Protein AF-A0A9X4DL79-F1 (afdb_monomer_lite)

pLDDT: mean 77.66, std 10.51, range [42.69, 90.62]

Organism: NCBI:txid2219225

Foldseek 3Di:
DVLLVLLVVLLVLLVVLLVVLVCCVVPNPAQHADPVLNVLSVVLSVLSVVVNVVVVVCCVPPVDDCDPLNSVLSVLSSQLSVQLCVLSVSRNHYRDLLSVLSNLVSQLSVLVSLPSNDDVVLCPDPNVVLSVQSVVLSVVSNCLNHVVPCPDPDDNVVNVVCSVVSNVVSSVVNCVPSPVPDD

Radius of gyration: 17.17 Å; chains: 1; bounding box: 38×39×44 Å

Sequence (183 aa):
LVSGLLYPAALGAALVWTVSALHARVFLESASPNGWSLCMAAWFIGYHCLQFSRLMVRHYDLGKGYTRRAFVSDLVDCLTLLLGFAGLRFLNEPVPSEQVWVVYLALLGVPLSAVIAHPLRMMKGPRGLLVLGMLLVCLLGIDYFKLGFLLPLFKPEVTHWVLLVAMFSMLWAFYHRVYRFEP

Secondary structure (DSSP, 8-state):
-GGGTHHHHHHHHHHHHHHHHHHHHHH--S-PPPHHHHHHHHHHHHHHHHHHHHHHHHHHHH-----HHHHHHHHHHHHHHHHHHHHTGGGSSPPPGGGHHHHHHHHTHHHHHHHHHS-GGGGSTHHHHHHHHHHHHHHHHHIIIII-TTTTSS-HHHHHHHHHHHHHHHHHHHHHHTSS---

Structure (mmCIF, N/CA/C/O backbone):
data_AF-A0A9X4DL79-F1
#
_entry.id   AF-A0A9X4DL79-F1
#
loop_
_atom_site.group_PDB
_atom_site.id
_atom_site.type_symbol
_atom_site.label_atom_id
_atom_site.label_alt_id
_atom_site.label_comp_id
_atom_site.label_asym_id
_atom_site.label_entity_id
_atom_site.label_seq_id
_atom_site.pdbx_PDB_ins_code
_atom_site.Cartn_x
_atom_site.Cartn_y
_atom_site.Cartn_z
_atom_site.occupancy
_atom_site.B_iso_or_equiv
_atom_site.auth_seq_id
_atom_site.auth_comp_id
_atom_site.auth_asym_id
_atom_site.auth_atom_id
_atom_site.pdbx_PDB_model_num
ATOM 1 N N . LEU A 1 1 ? 7.633 15.497 -18.099 1.00 46.12 1 LEU A N 1
ATOM 2 C CA . LEU A 1 1 ? 7.947 16.390 -16.958 1.00 46.12 1 LEU A CA 1
ATOM 3 C C . LEU A 1 1 ? 6.897 16.294 -15.850 1.00 46.12 1 LEU A C 1
ATOM 5 O O . LEU A 1 1 ? 7.271 15.907 -14.757 1.00 46.12 1 LEU A O 1
ATOM 9 N N . VAL A 1 2 ? 5.603 16.523 -16.115 1.00 47.69 2 VAL A N 1
ATOM 10 C CA . VAL A 1 2 ? 4.530 16.431 -15.089 1.00 47.69 2 VAL A CA 1
ATOM 11 C C . VAL A 1 2 ? 4.378 15.027 -14.474 1.00 47.69 2 VAL A C 1
ATOM 13 O O . VAL A 1 2 ? 4.086 14.893 -13.291 1.00 47.69 2 VAL A O 1
ATOM 16 N N . SER A 1 3 ? 4.652 13.970 -15.242 1.00 51.00 3 SER A N 1
ATOM 17 C CA . SER A 1 3 ? 4.530 12.578 -14.787 1.00 51.00 3 SER A CA 1
ATOM 18 C C . SER A 1 3 ? 5.477 12.191 -13.641 1.00 51.00 3 SER A C 1
ATOM 20 O O . SER A 1 3 ? 5.147 11.292 -12.880 1.00 51.00 3 SER A O 1
ATOM 22 N N . GLY A 1 4 ? 6.608 12.888 -13.472 1.00 61.34 4 GLY A N 1
ATOM 23 C CA . GLY A 1 4 ? 7.559 12.628 -12.381 1.00 61.34 4 GLY A CA 1
ATOM 24 C C . GLY A 1 4 ? 7.156 13.231 -11.030 1.00 61.34 4 GLY A C 1
ATOM 25 O O . GLY A 1 4 ? 7.801 12.948 -10.026 1.00 61.34 4 GLY A O 1
ATOM 26 N N . LEU A 1 5 ? 6.105 14.061 -10.990 1.00 70.88 5 LEU A N 1
ATOM 27 C CA . LEU A 1 5 ? 5.658 14.751 -9.774 1.00 70.88 5 LEU A CA 1
ATOM 28 C C . LEU A 1 5 ? 4.497 14.046 -9.064 1.00 70.88 5 LEU A C 1
ATOM 30 O O . LEU A 1 5 ? 4.231 14.332 -7.900 1.00 70.88 5 LEU A O 1
ATOM 34 N N . LEU A 1 6 ? 3.817 13.115 -9.739 1.00 74.75 6 LEU A N 1
ATOM 35 C CA . LEU A 1 6 ? 2.642 12.438 -9.188 1.00 74.75 6 LEU A CA 1
ATOM 36 C C . LEU A 1 6 ? 3.002 11.605 -7.950 1.00 74.75 6 LEU A C 1
ATOM 38 O O . LEU A 1 6 ? 2.356 11.711 -6.909 1.00 74.75 6 LEU A O 1
ATOM 42 N N . TYR A 1 7 ? 4.079 10.830 -8.059 1.00 78.00 7 TYR A N 1
ATOM 43 C CA . TYR A 1 7 ? 4.571 9.972 -6.988 1.00 78.00 7 TYR A CA 1
ATOM 44 C C . TYR A 1 7 ? 5.026 10.737 -5.737 1.00 78.00 7 TYR A C 1
ATOM 46 O O . TYR A 1 7 ? 4.520 10.447 -4.650 1.00 78.00 7 TYR A O 1
ATOM 54 N N . PRO A 1 8 ? 5.912 11.752 -5.841 1.00 81.69 8 PRO A N 1
ATOM 55 C CA . PRO A 1 8 ? 6.293 12.546 -4.677 1.00 81.69 8 PRO A CA 1
ATOM 56 C C . PRO A 1 8 ? 5.123 13.352 -4.098 1.00 81.69 8 PRO A C 1
ATOM 58 O O . PRO A 1 8 ? 5.085 13.547 -2.886 1.00 81.69 8 PRO A O 1
ATOM 61 N N . ALA A 1 9 ? 4.143 13.777 -4.905 1.00 84.69 9 ALA A N 1
ATOM 62 C CA . ALA A 1 9 ? 2.946 14.442 -4.388 1.00 84.69 9 ALA A CA 1
ATOM 63 C C . ALA A 1 9 ? 2.078 13.495 -3.540 1.00 84.69 9 ALA A C 1
ATOM 65 O O . ALA A 1 9 ? 1.674 13.860 -2.436 1.00 84.69 9 ALA A O 1
ATOM 66 N N . ALA A 1 10 ? 1.836 12.267 -4.014 1.00 86.12 10 ALA A N 1
ATOM 67 C CA . ALA A 1 10 ? 1.101 11.255 -3.255 1.00 86.12 10 ALA A CA 1
ATOM 68 C C . ALA A 1 10 ? 1.832 10.880 -1.952 1.00 86.12 10 ALA A C 1
ATOM 70 O O . ALA A 1 10 ? 1.209 10.779 -0.894 1.00 86.12 10 ALA A O 1
ATOM 71 N N . LEU A 1 11 ? 3.161 10.747 -2.010 1.00 85.94 11 LEU A N 1
ATOM 72 C CA . LEU A 1 11 ? 3.997 10.492 -0.836 1.00 85.94 11 LEU A CA 1
ATOM 73 C C . LEU A 1 11 ? 3.976 11.659 0.162 1.00 85.94 11 LEU A C 1
ATOM 75 O O . LEU A 1 11 ? 3.870 11.437 1.367 1.00 85.94 11 LEU A O 1
ATOM 79 N N . GLY A 1 12 ? 4.016 12.899 -0.329 1.00 86.25 12 GLY A N 1
ATOM 80 C CA . GLY A 1 12 ? 3.875 14.099 0.492 1.00 86.25 12 GLY A CA 1
ATOM 81 C C . GLY A 1 12 ? 2.529 14.152 1.217 1.00 86.25 12 GLY A C 1
ATOM 82 O O . GLY A 1 12 ? 2.495 14.399 2.420 1.00 86.25 12 GLY A O 1
ATOM 83 N N . ALA A 1 13 ? 1.428 13.842 0.525 1.00 87.44 13 ALA A N 1
ATOM 84 C CA . ALA A 1 13 ? 0.101 13.768 1.140 1.00 87.44 13 ALA A CA 1
ATOM 85 C C . ALA A 1 13 ? 0.037 12.700 2.249 1.00 87.44 13 ALA A C 1
ATOM 87 O O . ALA A 1 13 ? -0.427 12.984 3.354 1.00 87.44 13 ALA A O 1
ATOM 88 N N . ALA A 1 14 ? 0.583 11.507 1.992 1.00 88.56 14 ALA A N 1
ATOM 89 C CA . ALA A 1 14 ? 0.672 10.423 2.971 1.00 88.56 14 ALA A CA 1
ATOM 90 C C . ALA A 1 14 ? 1.452 10.808 4.240 1.00 88.56 14 ALA A C 1
ATOM 92 O O . ALA A 1 14 ? 1.031 10.496 5.361 1.00 88.56 14 ALA A O 1
ATOM 93 N N . LEU A 1 15 ? 2.570 11.519 4.072 1.00 88.94 15 LEU A N 1
ATOM 94 C CA . LEU A 1 15 ? 3.354 12.053 5.185 1.00 88.94 15 LEU A CA 1
ATOM 95 C C . LEU A 1 15 ? 2.548 13.062 6.005 1.00 88.94 15 LEU A C 1
ATOM 97 O O . LEU A 1 15 ? 2.522 12.953 7.230 1.00 88.94 15 LEU A O 1
ATOM 101 N N . VAL A 1 16 ? 1.852 13.994 5.348 1.00 90.50 16 VAL A N 1
ATOM 102 C CA . VAL A 1 16 ? 1.008 14.990 6.027 1.00 90.50 16 VAL A CA 1
ATOM 103 C C . VAL A 1 16 ? -0.083 14.309 6.851 1.00 90.50 16 VAL A C 1
ATOM 105 O O . VAL A 1 16 ? -0.188 14.591 8.042 1.00 90.50 16 VAL A O 1
ATOM 108 N N . TRP A 1 17 ? -0.832 13.360 6.276 1.00 89.81 17 TRP A N 1
ATOM 109 C CA . TRP A 1 17 ? -1.870 12.624 7.011 1.00 89.81 17 TRP A CA 1
ATOM 110 C C . TRP A 1 17 ? -1.311 11.904 8.240 1.00 89.81 17 TRP A C 1
ATOM 112 O O . TRP A 1 17 ? -1.909 11.939 9.313 1.00 89.81 17 TRP A O 1
ATOM 122 N N . THR A 1 18 ? -0.129 11.304 8.114 1.00 88.12 18 THR A N 1
ATOM 123 C CA . THR A 1 18 ? 0.509 10.584 9.224 1.00 88.12 18 THR A CA 1
ATOM 124 C C . THR A 1 18 ? 0.981 11.525 10.328 1.00 88.12 18 THR A C 1
ATOM 126 O O . THR A 1 18 ? 0.758 11.241 11.504 1.00 88.12 18 THR A O 1
ATOM 129 N N . VAL A 1 19 ? 1.584 12.665 9.980 1.00 88.06 19 VAL A N 1
ATOM 130 C CA . VAL A 1 19 ? 2.007 13.677 10.961 1.00 88.06 19 VAL A CA 1
ATOM 131 C C . VAL A 1 19 ? 0.800 14.273 11.683 1.00 88.06 19 VAL A C 1
ATOM 133 O O . VAL A 1 19 ? 0.811 14.353 12.911 1.00 88.06 19 VAL A O 1
ATOM 136 N N . SER A 1 20 ? -0.262 14.632 10.954 1.00 85.94 20 SER A N 1
ATOM 137 C CA . SER A 1 20 ? -1.506 15.140 11.544 1.00 85.94 20 SER A CA 1
ATOM 138 C C . SER A 1 20 ? -2.130 14.134 12.511 1.00 85.94 20 SER A C 1
ATOM 140 O O . SER A 1 20 ? -2.544 14.509 13.606 1.00 85.94 20 SER A O 1
ATOM 142 N N . ALA A 1 21 ? -2.139 12.852 12.149 1.00 84.56 21 ALA A N 1
ATOM 143 C CA . ALA A 1 21 ? -2.682 11.787 12.980 1.00 84.56 21 ALA A CA 1
ATOM 144 C C . ALA A 1 21 ? -1.844 11.507 14.239 1.00 84.56 21 ALA A C 1
ATOM 146 O O . ALA A 1 21 ? -2.399 11.274 15.314 1.00 84.56 21 ALA A O 1
ATOM 147 N N . LEU A 1 22 ? -0.511 11.561 14.136 1.00 85.44 22 LEU A N 1
ATOM 148 C CA . LEU A 1 22 ? 0.383 11.454 15.293 1.00 85.44 22 LEU A CA 1
ATOM 149 C C . LEU A 1 22 ? 0.202 12.636 16.244 1.00 85.44 22 LEU A C 1
ATOM 151 O O . LEU A 1 22 ? 0.082 12.434 17.449 1.00 85.44 22 LEU A O 1
ATOM 155 N N . HIS A 1 23 ? 0.134 13.855 15.705 1.00 83.81 23 HIS A N 1
ATOM 156 C CA . HIS A 1 23 ? -0.128 15.049 16.498 1.00 83.81 23 HIS A CA 1
ATOM 157 C C . HIS A 1 23 ? -1.479 14.947 17.215 1.00 83.81 23 HIS A C 1
ATOM 159 O O . HIS A 1 23 ? -1.551 15.182 18.418 1.00 83.81 23 HIS A O 1
ATOM 165 N N . ALA A 1 24 ? -2.534 14.527 16.509 1.00 79.81 24 ALA A N 1
ATOM 166 C CA . ALA A 1 24 ? -3.833 14.285 17.123 1.00 79.81 24 ALA A CA 1
ATOM 167 C C . ALA A 1 24 ? -3.728 13.255 18.252 1.00 79.81 24 ALA A C 1
ATOM 169 O O . ALA A 1 24 ? -4.117 13.558 19.363 1.00 79.81 24 ALA A O 1
ATOM 170 N N . ARG A 1 25 ? -3.103 12.094 18.032 1.00 79.00 25 ARG A N 1
ATOM 171 C CA . ARG A 1 25 ? -2.991 11.051 19.064 1.00 79.00 25 ARG A CA 1
ATOM 172 C C . ARG A 1 25 ? -2.194 11.468 20.308 1.00 79.00 25 ARG A C 1
ATOM 174 O O . ARG A 1 25 ? -2.454 10.942 21.385 1.00 79.00 25 ARG A O 1
ATOM 181 N N . VAL A 1 26 ? -1.196 12.338 20.158 1.00 82.12 26 VAL A N 1
ATOM 182 C CA . VAL A 1 26 ? -0.344 12.785 21.274 1.00 82.12 26 VAL A CA 1
ATOM 183 C C . VAL A 1 26 ? -0.980 13.942 22.046 1.00 82.12 26 VAL A C 1
ATOM 185 O O . VAL A 1 26 ? -0.846 13.993 23.265 1.00 82.12 26 VAL A O 1
ATOM 188 N N . PHE A 1 27 ? -1.652 14.866 21.354 1.00 78.81 27 PHE A N 1
ATOM 189 C CA . PHE A 1 27 ? -2.070 16.148 21.933 1.00 78.81 27 PHE A CA 1
ATOM 190 C C . PHE A 1 27 ? -3.585 16.341 22.034 1.00 78.81 27 PHE A C 1
ATOM 192 O O . PHE A 1 27 ? -4.031 17.247 22.732 1.00 78.81 27 PHE A O 1
ATOM 199 N N . LEU A 1 28 ? -4.381 15.530 21.340 1.00 65.31 28 LEU A N 1
ATOM 200 C CA . LEU A 1 28 ? -5.835 15.636 21.300 1.00 65.31 28 LEU A CA 1
ATOM 201 C C . LEU A 1 28 ? -6.432 14.290 21.731 1.00 65.31 28 LEU A C 1
ATOM 203 O O . LEU A 1 28 ? -6.154 13.254 21.140 1.00 65.31 28 LEU A O 1
ATOM 207 N N . GLU A 1 29 ? -7.312 14.281 22.729 1.00 64.31 29 GLU A N 1
ATOM 208 C CA . GLU A 1 29 ? -8.053 13.076 23.153 1.00 64.31 29 GLU A CA 1
ATOM 209 C C . GLU A 1 29 ? -9.100 12.611 22.109 1.00 64.31 29 GLU A C 1
ATOM 211 O O . GLU A 1 29 ? -10.093 11.965 22.440 1.00 64.31 29 GLU A O 1
ATOM 216 N N . SER A 1 30 ? -8.922 12.962 20.829 1.00 60.12 30 SER A N 1
ATOM 217 C CA . SER A 1 30 ? -9.810 12.548 19.747 1.00 60.12 30 SER A CA 1
ATOM 218 C C . SER A 1 30 ? -9.737 11.036 19.526 1.00 60.12 30 SER A C 1
ATOM 220 O O . SER A 1 30 ? -8.818 10.362 19.999 1.00 60.12 30 SER A O 1
ATOM 222 N N . ALA A 1 31 ? -10.723 10.490 18.804 1.00 63.41 31 ALA A N 1
ATOM 223 C CA . ALA A 1 31 ? -10.782 9.085 18.402 1.00 63.41 31 ALA A CA 1
ATOM 224 C C . ALA A 1 31 ? -9.530 8.704 17.592 1.00 63.41 31 ALA A C 1
ATOM 226 O O . ALA A 1 31 ? -9.500 8.773 16.367 1.00 63.41 31 ALA A O 1
ATOM 227 N N . SER A 1 32 ? -8.466 8.357 18.308 1.00 70.56 32 SER A N 1
ATOM 228 C CA . SER A 1 32 ? -7.139 8.201 17.735 1.00 70.56 32 SER A CA 1
ATOM 229 C C . SER A 1 32 ? -7.078 6.971 16.825 1.00 70.56 32 SER A C 1
ATOM 231 O O . SER A 1 32 ? -7.736 5.957 17.095 1.00 70.56 32 SER A O 1
ATOM 233 N N . PRO A 1 33 ? -6.278 7.009 15.743 1.00 80.81 33 PRO A N 1
ATOM 234 C CA . PRO A 1 33 ? -6.044 5.822 14.936 1.00 80.81 33 PRO A CA 1
ATOM 235 C C . PRO A 1 33 ? -5.445 4.729 15.820 1.00 80.81 33 PRO A C 1
ATOM 237 O O . PRO A 1 33 ? -4.548 4.986 16.630 1.00 80.81 33 PRO A O 1
ATOM 240 N N . ASN A 1 34 ? -5.913 3.492 15.657 1.00 84.94 34 ASN A N 1
ATOM 241 C CA . ASN A 1 34 ? -5.395 2.367 16.429 1.00 84.94 34 ASN A CA 1
ATOM 242 C C . ASN A 1 34 ? -3.911 2.087 16.076 1.00 84.94 34 ASN A C 1
ATOM 244 O O . ASN A 1 34 ? -3.385 2.536 15.055 1.00 84.94 34 ASN A O 1
ATOM 248 N N . GLY A 1 35 ? -3.192 1.371 16.952 1.00 80.19 35 GLY A N 1
ATOM 249 C CA . GLY A 1 35 ? -1.761 1.082 16.746 1.00 80.19 35 GLY A CA 1
ATOM 250 C C . GLY A 1 35 ? -1.467 0.316 15.449 1.00 80.19 35 GLY A C 1
ATOM 251 O O . GLY A 1 35 ? -0.426 0.524 14.830 1.00 80.19 35 GLY A O 1
ATOM 252 N N . TRP A 1 36 ? -2.414 -0.511 15.003 1.00 83.19 36 TRP A N 1
ATOM 253 C CA . TRP A 1 36 ? -2.321 -1.244 13.746 1.00 83.19 36 TRP A CA 1
ATOM 254 C C . TRP A 1 36 ? -2.319 -0.299 12.535 1.00 83.19 36 TRP A C 1
ATOM 256 O O . TRP A 1 36 ? -1.446 -0.415 11.677 1.00 83.19 36 TRP A O 1
ATOM 266 N N . SER A 1 37 ? -3.216 0.690 12.502 1.00 84.31 37 SER A N 1
ATOM 267 C CA . SER A 1 37 ? -3.298 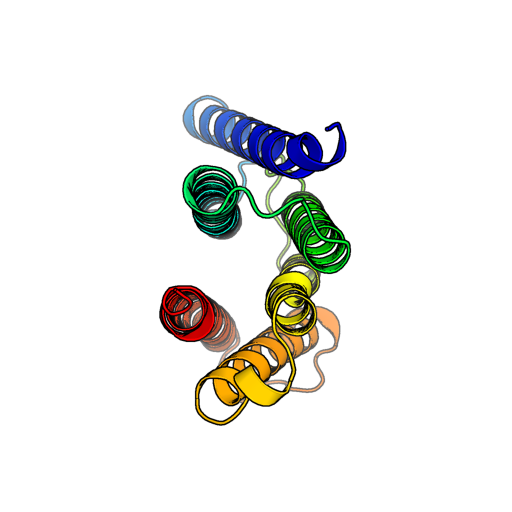1.673 11.418 1.00 84.31 37 SER A CA 1
ATOM 268 C C . SER A 1 37 ? -2.032 2.517 11.313 1.00 84.31 37 SER A C 1
ATOM 270 O O . SER A 1 37 ? -1.551 2.764 10.210 1.00 84.31 37 SER A O 1
ATOM 272 N N . LEU A 1 38 ? -1.447 2.911 12.451 1.00 84.94 38 LEU A N 1
ATOM 273 C CA . LEU A 1 38 ? -0.167 3.627 12.470 1.00 84.94 38 LEU A CA 1
ATOM 274 C C . LEU A 1 38 ? 0.984 2.763 11.949 1.00 84.94 38 LEU A C 1
ATOM 276 O O . LEU A 1 38 ? 1.815 3.246 11.182 1.00 84.94 38 LEU A O 1
ATOM 280 N N . CYS A 1 39 ? 1.021 1.484 12.331 1.00 83.69 39 CYS A N 1
ATOM 281 C CA . CYS A 1 39 ? 2.018 0.541 11.834 1.00 83.69 39 CYS A CA 1
ATOM 282 C C . CYS A 1 39 ? 1.917 0.375 10.308 1.00 83.69 39 CYS A C 1
ATOM 284 O O . CYS A 1 39 ? 2.931 0.438 9.611 1.00 83.69 39 CYS A O 1
ATOM 286 N N . MET A 1 40 ? 0.696 0.254 9.776 1.00 84.38 40 MET A N 1
ATOM 287 C CA . MET A 1 40 ? 0.462 0.178 8.332 1.00 84.38 40 MET A CA 1
ATOM 288 C C . MET A 1 40 ? 0.830 1.471 7.606 1.00 84.38 40 MET A C 1
ATOM 290 O O . MET A 1 40 ? 1.485 1.415 6.569 1.00 84.38 40 MET A O 1
ATOM 294 N N . ALA A 1 41 ? 0.472 2.636 8.148 1.00 86.69 41 ALA A N 1
ATOM 295 C CA . ALA A 1 41 ? 0.838 3.924 7.562 1.00 86.69 41 ALA A CA 1
ATOM 296 C C . ALA A 1 41 ? 2.359 4.116 7.494 1.00 86.69 41 ALA A C 1
ATOM 298 O O . ALA A 1 41 ? 2.891 4.482 6.444 1.00 86.69 41 ALA A O 1
ATOM 299 N N . ALA A 1 42 ? 3.067 3.804 8.585 1.00 84.62 42 ALA A N 1
ATOM 300 C CA . ALA A 1 42 ? 4.526 3.841 8.626 1.00 84.62 42 ALA A CA 1
ATOM 301 C C . ALA A 1 42 ? 5.141 2.902 7.579 1.00 84.62 42 ALA A C 1
ATOM 303 O O . ALA A 1 42 ? 6.120 3.261 6.924 1.00 84.62 42 ALA A O 1
ATOM 304 N N . TRP A 1 43 ? 4.540 1.726 7.381 1.00 83.25 43 TRP A N 1
ATOM 305 C CA . TRP A 1 43 ? 4.968 0.798 6.344 1.00 83.25 43 TRP A CA 1
ATOM 306 C C . TRP A 1 43 ? 4.750 1.354 4.931 1.00 83.25 43 TRP A C 1
ATOM 308 O O . TRP A 1 43 ? 5.705 1.375 4.155 1.00 83.25 43 TRP A O 1
ATOM 318 N N . PHE A 1 44 ? 3.546 1.843 4.601 1.00 84.81 44 PHE A N 1
ATOM 319 C CA . PHE A 1 44 ? 3.254 2.433 3.287 1.00 84.81 44 PHE A CA 1
ATOM 320 C C . PHE A 1 44 ? 4.233 3.570 2.981 1.00 84.81 44 PHE A C 1
ATOM 322 O O . PHE A 1 44 ? 4.866 3.575 1.926 1.00 84.81 44 PHE A O 1
ATOM 329 N N . ILE A 1 45 ? 4.437 4.486 3.929 1.00 85.75 45 ILE A N 1
ATOM 330 C CA . ILE A 1 45 ? 5.414 5.569 3.784 1.00 85.75 45 ILE A CA 1
ATOM 331 C C . ILE A 1 45 ? 6.814 5.005 3.553 1.00 85.75 45 ILE A C 1
ATOM 333 O O . ILE A 1 45 ? 7.463 5.378 2.582 1.00 85.75 45 ILE A O 1
ATOM 337 N N . GLY A 1 46 ? 7.284 4.095 4.409 1.00 81.31 46 GLY A N 1
ATOM 338 C CA . GLY A 1 46 ? 8.627 3.529 4.301 1.00 81.31 46 GLY A CA 1
ATOM 339 C C . GLY A 1 46 ? 8.866 2.846 2.953 1.00 81.31 46 GLY A C 1
ATOM 340 O O . GLY A 1 46 ? 9.866 3.120 2.290 1.00 81.31 46 GLY A O 1
ATOM 341 N N . TYR A 1 47 ? 7.928 2.007 2.513 1.00 80.62 47 TYR A N 1
ATOM 342 C CA . TYR A 1 47 ? 7.996 1.321 1.225 1.00 80.62 47 TYR A CA 1
ATOM 343 C C . TYR A 1 47 ? 8.048 2.311 0.055 1.00 80.62 47 TYR A C 1
ATOM 345 O O . TYR A 1 47 ? 8.962 2.242 -0.772 1.00 80.62 47 TYR A O 1
ATOM 353 N N . HIS A 1 48 ? 7.113 3.260 0.003 1.00 83.62 48 HIS A N 1
ATOM 354 C CA . HIS A 1 48 ? 7.013 4.209 -1.104 1.00 83.62 48 HIS A CA 1
ATOM 355 C C . HIS A 1 48 ? 8.154 5.248 -1.095 1.00 83.62 48 HIS A C 1
ATOM 357 O O . HIS A 1 48 ? 8.643 5.618 -2.161 1.00 83.62 48 HIS A O 1
ATOM 363 N N . CYS A 1 49 ? 8.691 5.633 0.070 1.00 80.69 49 CYS A N 1
ATOM 364 C CA . CYS A 1 49 ? 9.929 6.419 0.178 1.00 80.69 49 CYS A CA 1
ATOM 365 C C . CYS A 1 49 ? 11.119 5.692 -0.457 1.00 80.69 49 CYS A C 1
ATOM 367 O O . CYS A 1 49 ? 11.888 6.282 -1.216 1.00 80.69 49 CYS A O 1
ATOM 369 N N . LEU A 1 50 ? 11.280 4.399 -0.167 1.00 77.19 50 LEU A N 1
ATOM 370 C CA . LEU A 1 50 ? 12.380 3.616 -0.720 1.00 77.19 50 LEU A CA 1
ATOM 371 C C . LEU A 1 50 ? 12.253 3.437 -2.241 1.00 77.19 50 LEU A C 1
ATOM 373 O O . LEU A 1 50 ? 13.263 3.481 -2.948 1.00 77.19 50 LEU A O 1
ATOM 377 N N . GLN A 1 51 ? 11.031 3.272 -2.756 1.00 76.88 51 GLN A N 1
ATOM 378 C CA . GLN A 1 51 ? 10.795 3.230 -4.202 1.00 76.88 51 GLN A CA 1
ATOM 379 C C . GLN A 1 51 ? 11.079 4.575 -4.872 1.00 76.88 51 GLN A C 1
ATOM 381 O O . GLN A 1 51 ? 11.755 4.609 -5.901 1.00 76.88 51 GLN A O 1
ATOM 386 N N . PHE A 1 52 ? 10.663 5.684 -4.256 1.00 78.06 52 PHE A N 1
ATOM 387 C CA . PHE A 1 52 ? 10.966 7.020 -4.761 1.00 78.06 52 PHE A CA 1
ATOM 388 C C . PHE A 1 52 ? 12.478 7.271 -4.851 1.00 78.06 52 PHE A C 1
ATOM 390 O O . PHE A 1 52 ? 12.972 7.683 -5.901 1.00 78.06 52 PHE A O 1
ATOM 397 N N . SER A 1 53 ? 13.235 6.944 -3.798 1.00 74.62 53 SER A N 1
ATOM 398 C CA . SER A 1 53 ? 14.697 7.088 -3.791 1.00 74.62 53 SER A CA 1
ATOM 399 C C . SER A 1 53 ? 15.361 6.325 -4.939 1.00 74.62 53 SER A C 1
ATOM 401 O O . SER A 1 53 ? 16.266 6.841 -5.590 1.00 74.62 53 SER A O 1
ATOM 403 N N . ARG A 1 54 ? 14.889 5.114 -5.253 1.00 72.88 54 ARG A N 1
ATOM 404 C CA . ARG A 1 54 ? 15.399 4.351 -6.403 1.00 72.88 54 ARG A CA 1
ATOM 405 C C . ARG A 1 54 ? 15.044 4.974 -7.737 1.00 72.88 54 ARG A C 1
ATOM 407 O O . ARG A 1 54 ? 15.872 4.966 -8.646 1.00 72.88 54 ARG A O 1
ATOM 414 N N . LEU A 1 55 ? 13.818 5.470 -7.872 1.00 73.19 55 LEU A N 1
ATOM 415 C CA . LEU A 1 55 ? 13.380 6.128 -9.093 1.00 73.19 55 LEU A CA 1
ATOM 416 C C . LEU A 1 55 ? 14.256 7.351 -9.387 1.00 73.19 55 LEU A C 1
ATOM 418 O O . LEU A 1 55 ? 14.681 7.529 -10.529 1.00 73.19 55 LEU A O 1
ATOM 422 N N . MET A 1 56 ? 14.586 8.120 -8.346 1.00 72.88 56 MET A N 1
ATOM 423 C CA . MET A 1 56 ? 15.503 9.256 -8.420 1.00 72.88 56 MET A CA 1
ATOM 424 C C . MET A 1 56 ? 16.912 8.834 -8.847 1.00 72.88 56 MET A C 1
ATOM 426 O O . MET A 1 56 ? 17.440 9.402 -9.798 1.00 72.88 56 MET A O 1
ATOM 430 N N . VAL A 1 57 ? 17.485 7.797 -8.222 1.00 69.69 57 VAL A N 1
ATOM 431 C CA . VAL A 1 57 ? 18.808 7.258 -8.595 1.00 69.69 57 VAL A CA 1
ATOM 432 C C . VAL A 1 57 ? 18.828 6.801 -10.056 1.00 69.69 57 VAL A C 1
ATOM 434 O O . VAL A 1 57 ? 19.704 7.197 -10.815 1.00 69.69 57 VAL A O 1
ATOM 437 N N . ARG A 1 58 ? 17.821 6.042 -10.509 1.00 67.00 58 ARG A N 1
ATOM 438 C CA . ARG A 1 58 ? 17.750 5.566 -11.903 1.00 67.00 58 ARG A CA 1
ATOM 439 C C . ARG A 1 58 ? 17.651 6.697 -12.922 1.00 67.00 58 ARG A C 1
ATOM 441 O O . ARG A 1 58 ? 18.260 6.600 -13.984 1.00 67.00 58 ARG A O 1
ATOM 448 N N . HIS A 1 59 ? 16.868 7.734 -12.633 1.00 68.25 59 HIS A N 1
ATOM 449 C CA . HIS A 1 59 ? 16.747 8.883 -13.531 1.00 68.25 59 HIS A CA 1
ATOM 450 C C . HIS A 1 59 ? 18.036 9.697 -13.589 1.00 68.25 59 HIS A C 1
ATOM 452 O O . HIS A 1 59 ? 18.407 10.156 -14.667 1.00 68.25 59 HIS A O 1
ATOM 458 N N . TYR A 1 60 ? 18.705 9.850 -12.446 1.00 60.88 60 TYR A N 1
ATOM 459 C CA . TYR A 1 60 ? 19.937 10.617 -12.334 1.00 60.88 60 TYR A CA 1
ATOM 460 C C . TYR A 1 60 ? 21.126 9.896 -12.984 1.00 60.88 60 TYR A C 1
ATOM 462 O O . TYR A 1 60 ? 21.813 10.483 -13.814 1.00 60.88 60 TYR A O 1
ATOM 470 N N . ASP A 1 61 ? 21.323 8.610 -12.681 1.00 57.06 61 ASP A N 1
ATOM 471 C CA . ASP A 1 61 ? 22.516 7.865 -13.103 1.00 57.06 61 ASP A CA 1
ATOM 472 C C . ASP A 1 61 ? 22.466 7.411 -14.564 1.00 57.06 61 ASP A C 1
ATOM 474 O O . ASP A 1 61 ? 23.497 7.327 -15.229 1.00 57.06 61 ASP A O 1
ATOM 478 N N . LEU A 1 62 ? 21.280 7.075 -15.084 1.00 59.03 62 LEU A N 1
ATOM 479 C CA . LEU A 1 62 ? 21.182 6.420 -16.391 1.00 59.03 62 LEU A CA 1
ATOM 480 C C . LEU A 1 62 ? 20.777 7.364 -17.521 1.00 59.03 62 LEU A C 1
ATOM 482 O O . LEU A 1 62 ? 20.877 6.960 -18.680 1.00 59.03 62 LEU A O 1
ATOM 486 N N . GLY A 1 63 ? 20.249 8.561 -17.224 1.00 59.50 63 GLY A N 1
ATOM 487 C CA . GLY A 1 63 ? 19.703 9.485 -18.232 1.00 59.50 63 GLY A CA 1
ATOM 488 C C . GLY A 1 63 ? 18.632 8.860 -19.144 1.00 59.50 63 GLY A C 1
ATOM 489 O O . GLY A 1 63 ? 18.251 9.433 -20.165 1.00 59.50 63 GLY A O 1
ATOM 490 N N . LYS A 1 64 ? 18.158 7.652 -18.810 1.00 62.00 64 LYS A N 1
ATOM 491 C CA . LYS A 1 64 ? 17.193 6.889 -19.595 1.00 62.00 64 LYS A CA 1
ATOM 492 C C . LYS A 1 64 ? 15.847 7.567 -19.400 1.00 62.00 64 LYS A C 1
ATOM 494 O O . LYS A 1 64 ? 15.339 7.634 -18.286 1.00 62.00 64 LYS A O 1
ATOM 499 N N . GLY A 1 65 ? 15.297 8.092 -20.492 1.00 62.06 65 GLY A N 1
ATOM 500 C CA . GLY A 1 65 ? 14.009 8.774 -20.482 1.00 62.06 65 GLY A CA 1
ATOM 501 C C . GLY A 1 65 ? 12.902 7.944 -19.823 1.00 62.06 65 GLY A C 1
ATOM 502 O O . GLY A 1 65 ? 12.933 6.7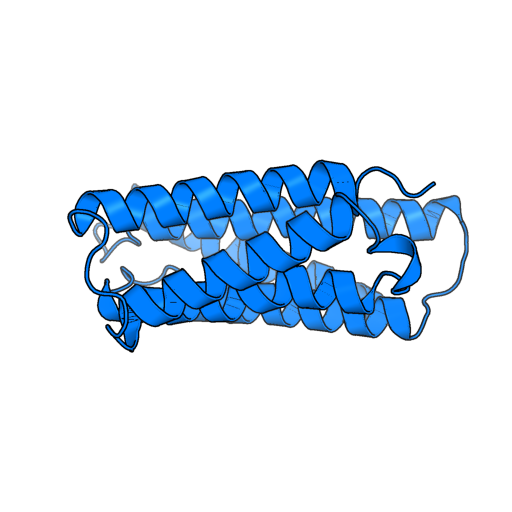11 -19.795 1.00 62.06 65 GLY A O 1
ATOM 503 N N . TYR A 1 66 ? 11.900 8.641 -19.299 1.00 71.50 66 TYR A N 1
ATOM 504 C CA . TYR A 1 66 ? 10.788 8.038 -18.576 1.00 71.50 66 TYR A CA 1
ATOM 505 C C . TYR A 1 66 ? 9.930 7.161 -19.501 1.00 71.50 66 TYR A C 1
ATOM 507 O O . TYR A 1 66 ? 9.226 7.655 -20.384 1.00 71.50 66 TYR A O 1
ATOM 515 N N . THR A 1 67 ? 10.016 5.839 -19.334 1.00 75.25 67 THR A N 1
ATOM 516 C CA . THR A 1 67 ? 9.313 4.886 -20.206 1.00 75.25 67 THR A CA 1
ATOM 517 C C . THR A 1 67 ? 7.836 4.750 -19.835 1.00 75.25 67 THR A C 1
ATOM 519 O O . THR A 1 67 ? 7.448 4.916 -18.679 1.00 75.25 67 THR A O 1
ATOM 522 N N . ARG A 1 68 ? 6.997 4.337 -20.796 1.00 77.12 68 ARG A N 1
ATOM 523 C CA . ARG A 1 68 ? 5.571 4.051 -20.544 1.00 77.12 68 ARG A CA 1
ATOM 524 C C . ARG A 1 68 ? 5.358 3.004 -19.442 1.00 77.12 68 ARG A C 1
ATOM 526 O O . ARG A 1 68 ? 4.402 3.122 -18.690 1.00 77.12 68 ARG A O 1
ATOM 533 N N . ARG A 1 69 ? 6.230 1.993 -19.327 1.00 75.12 69 ARG A N 1
ATOM 534 C CA . ARG A 1 69 ? 6.124 0.982 -18.255 1.00 75.12 69 ARG A CA 1
ATOM 535 C C . ARG A 1 69 ? 6.429 1.568 -16.880 1.00 75.12 69 ARG A C 1
ATOM 537 O O . ARG A 1 69 ? 5.700 1.263 -15.946 1.00 75.12 69 ARG A O 1
ATOM 544 N N . ALA A 1 70 ? 7.449 2.425 -16.782 1.00 74.69 70 ALA A N 1
ATOM 545 C CA . ALA A 1 70 ? 7.764 3.131 -15.541 1.00 74.69 70 ALA A CA 1
ATOM 546 C C . ALA A 1 70 ? 6.576 3.995 -15.092 1.00 74.69 70 ALA A C 1
ATOM 548 O O . ALA A 1 70 ? 6.148 3.889 -13.952 1.00 74.69 70 ALA A O 1
ATOM 549 N N . PHE A 1 71 ? 5.952 4.726 -16.022 1.00 77.12 71 PHE A N 1
ATOM 550 C CA . PHE A 1 71 ? 4.746 5.500 -15.721 1.00 77.12 71 PHE A CA 1
ATOM 551 C C . PHE A 1 71 ? 3.589 4.660 -15.174 1.00 77.12 71 PHE A C 1
ATOM 553 O O . PHE A 1 71 ? 2.948 5.050 -14.204 1.00 77.12 71 PHE A O 1
ATOM 560 N N . VAL A 1 72 ? 3.302 3.510 -15.791 1.00 80.31 72 VAL A N 1
ATOM 561 C CA . VAL A 1 72 ? 2.196 2.654 -15.338 1.00 80.31 72 VAL A CA 1
ATOM 562 C C . VAL A 1 72 ? 2.499 2.052 -13.962 1.00 80.31 72 VAL A C 1
ATOM 564 O O . VAL A 1 72 ? 1.600 2.002 -13.130 1.00 80.31 72 VAL A O 1
ATOM 567 N N . SER A 1 73 ? 3.745 1.646 -13.701 1.00 80.94 73 SER A N 1
ATOM 568 C CA . SER A 1 73 ? 4.171 1.171 -12.376 1.00 80.94 73 SER A CA 1
ATOM 569 C C . SER A 1 73 ? 3.995 2.255 -11.311 1.00 80.94 73 SER A C 1
ATOM 571 O O . SER A 1 73 ? 3.363 2.006 -10.289 1.00 80.94 73 SER A O 1
ATOM 573 N N . ASP A 1 74 ? 4.460 3.477 -11.586 1.00 79.12 74 ASP A N 1
ATOM 574 C CA . ASP A 1 74 ? 4.348 4.606 -10.658 1.00 79.12 74 ASP A CA 1
ATOM 575 C C . ASP A 1 74 ? 2.887 4.986 -10.398 1.00 79.12 74 ASP A C 1
ATOM 577 O O . ASP A 1 74 ? 2.526 5.338 -9.277 1.00 79.12 74 ASP A O 1
ATOM 581 N N . LEU A 1 75 ? 2.028 4.903 -11.420 1.00 82.69 75 LEU A N 1
ATOM 582 C CA . LEU A 1 75 ? 0.596 5.145 -11.272 1.00 82.69 75 LEU A CA 1
ATOM 583 C C . LEU A 1 75 ? -0.052 4.091 -10.368 1.00 82.69 75 LEU A C 1
ATOM 585 O O . LEU A 1 75 ? -0.840 4.446 -9.494 1.00 82.69 75 LEU A O 1
ATOM 589 N N . VAL A 1 76 ? 0.290 2.812 -10.549 1.00 85.94 76 VAL A N 1
ATOM 590 C CA . VAL A 1 76 ? -0.195 1.733 -9.677 1.00 85.94 76 VAL A CA 1
ATOM 591 C C . VAL A 1 76 ? 0.293 1.941 -8.252 1.00 85.94 76 VAL A C 1
ATOM 593 O O . VAL A 1 76 ? -0.511 1.842 -7.329 1.00 85.94 76 VAL A O 1
ATOM 596 N N . ASP A 1 77 ? 1.558 2.297 -8.051 1.00 85.00 77 ASP A N 1
ATOM 597 C CA . ASP A 1 77 ? 2.083 2.556 -6.714 1.00 85.00 77 ASP A CA 1
ATOM 598 C C . ASP A 1 77 ? 1.442 3.809 -6.075 1.00 85.00 77 ASP A C 1
ATOM 600 O O . ASP A 1 77 ? 1.133 3.787 -4.886 1.00 85.00 77 ASP A O 1
ATOM 604 N N . CYS A 1 78 ? 1.163 4.875 -6.842 1.00 85.62 78 CYS A N 1
ATOM 605 C CA . CYS A 1 78 ? 0.397 6.036 -6.357 1.00 85.62 78 CYS A CA 1
ATOM 606 C C . CYS A 1 78 ? -1.000 5.625 -5.894 1.00 85.62 78 CYS A C 1
ATOM 608 O O . CYS A 1 78 ? -1.428 5.991 -4.802 1.00 85.62 78 CYS A O 1
ATOM 610 N N . LEU A 1 79 ? -1.721 4.871 -6.729 1.00 87.94 79 LEU A N 1
ATOM 611 C CA . LEU A 1 79 ? -3.058 4.385 -6.399 1.00 87.94 79 LEU A CA 1
ATOM 612 C C . LEU A 1 79 ? -3.013 3.469 -5.178 1.00 87.94 79 LEU A C 1
ATOM 614 O O . LEU A 1 79 ? -3.860 3.594 -4.305 1.00 87.94 79 LEU A O 1
ATOM 618 N N . THR A 1 80 ? -2.000 2.611 -5.077 1.00 89.38 80 THR A N 1
ATOM 619 C CA . THR A 1 80 ? -1.770 1.735 -3.921 1.00 89.38 80 THR A CA 1
ATOM 620 C C . THR A 1 80 ? -1.615 2.543 -2.641 1.00 89.38 80 THR A C 1
ATOM 622 O O . THR A 1 80 ? -2.281 2.253 -1.650 1.00 89.38 80 THR A O 1
ATOM 625 N N . LEU A 1 81 ? -0.797 3.597 -2.671 1.00 89.00 81 LEU A N 1
ATOM 626 C CA . LEU A 1 81 ? -0.590 4.479 -1.529 1.00 89.00 81 LEU A CA 1
ATOM 627 C C . LEU A 1 81 ? -1.875 5.227 -1.146 1.00 89.00 81 LEU A C 1
ATOM 629 O O . LEU A 1 81 ? -2.264 5.230 0.021 1.00 89.00 81 LEU A O 1
ATOM 633 N N . LEU A 1 82 ? -2.559 5.833 -2.121 1.00 89.38 82 LEU A N 1
ATOM 634 C CA . LEU A 1 82 ? -3.783 6.603 -1.884 1.00 89.38 82 LEU A CA 1
ATOM 635 C C . LEU A 1 82 ? -4.930 5.718 -1.385 1.00 89.38 82 LEU A C 1
ATOM 637 O O . LEU A 1 82 ? -5.604 6.076 -0.423 1.00 89.38 82 LEU A O 1
ATOM 641 N N . LEU A 1 83 ? -5.130 4.549 -1.998 1.00 90.62 83 LEU A N 1
ATOM 642 C CA . LEU A 1 83 ? -6.120 3.564 -1.560 1.00 90.62 83 LEU A CA 1
ATOM 643 C C . LEU A 1 83 ? -5.752 2.970 -0.200 1.00 90.62 83 LEU A C 1
ATOM 645 O O . LEU A 1 83 ? -6.641 2.729 0.610 1.00 90.62 83 LEU A O 1
ATOM 649 N N . GLY A 1 84 ? -4.459 2.784 0.079 1.00 89.25 84 GLY A N 1
ATOM 650 C CA . GLY A 1 84 ? -3.963 2.358 1.383 1.00 89.25 84 GLY A CA 1
ATOM 651 C C . GLY A 1 84 ? -4.371 3.344 2.472 1.00 89.25 84 GLY A C 1
ATOM 652 O O . GLY A 1 84 ? -5.016 2.960 3.443 1.00 89.25 84 GLY A 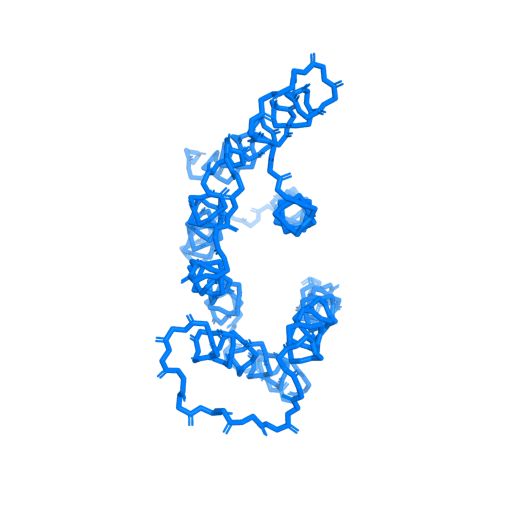O 1
ATOM 653 N N . PHE A 1 85 ? -4.096 4.635 2.274 1.00 90.12 85 PHE A N 1
ATOM 654 C CA . PHE A 1 85 ? -4.507 5.676 3.219 1.00 90.12 85 PHE A CA 1
ATOM 655 C C . PHE A 1 85 ? -6.024 5.870 3.287 1.00 90.12 85 PHE A C 1
ATOM 657 O O . PHE A 1 85 ? -6.547 6.071 4.380 1.00 90.12 85 PHE A O 1
ATOM 664 N N . ALA A 1 86 ? -6.748 5.736 2.174 1.00 89.06 86 ALA A N 1
ATOM 665 C CA . ALA A 1 86 ? -8.209 5.744 2.185 1.00 89.06 86 ALA A CA 1
ATOM 666 C C . ALA A 1 86 ? -8.779 4.568 3.004 1.00 89.06 86 ALA A C 1
ATOM 668 O O . ALA A 1 86 ? -9.677 4.767 3.820 1.00 89.06 86 ALA A O 1
ATOM 669 N N . GLY A 1 87 ? -8.213 3.363 2.862 1.00 86.62 87 GLY A N 1
ATOM 670 C CA . GLY A 1 87 ? -8.555 2.186 3.670 1.00 86.62 87 GLY A CA 1
ATOM 671 C C . GLY A 1 87 ? -8.191 2.345 5.148 1.00 86.62 87 GLY A C 1
ATOM 672 O O . GLY A 1 87 ? -8.888 1.838 6.022 1.00 86.62 87 GLY A O 1
ATOM 673 N N . LEU A 1 88 ? -7.152 3.128 5.441 1.00 88.69 88 LEU A N 1
ATOM 674 C CA . LEU A 1 88 ? -6.799 3.564 6.793 1.00 88.69 88 LEU A CA 1
ATOM 675 C C . LEU A 1 88 ? -7.639 4.753 7.290 1.00 88.69 88 LEU A C 1
ATOM 677 O O . LEU A 1 88 ? -7.324 5.318 8.337 1.00 88.69 88 LEU A O 1
ATOM 681 N N . ARG A 1 89 ? -8.689 5.151 6.555 1.00 88.31 89 ARG A N 1
ATOM 682 C CA . ARG A 1 89 ? -9.566 6.300 6.853 1.00 88.31 89 ARG A CA 1
ATOM 683 C C . ARG A 1 89 ? -8.790 7.605 7.051 1.00 88.31 89 ARG A C 1
ATOM 685 O O . ARG A 1 89 ? -9.136 8.429 7.896 1.00 88.31 89 ARG A O 1
ATOM 692 N N . PHE A 1 90 ? -7.697 7.756 6.303 1.00 87.88 90 PHE A N 1
ATOM 693 C CA . PHE A 1 90 ? -6.723 8.843 6.419 1.00 87.88 90 PHE A CA 1
ATOM 694 C C . PHE A 1 90 ? -6.184 9.041 7.841 1.00 87.88 90 PHE A C 1
ATOM 696 O O . PHE A 1 90 ? -5.707 10.119 8.172 1.00 87.88 90 PHE A O 1
ATOM 703 N N . LEU A 1 91 ? -6.253 7.992 8.673 1.00 87.19 91 LEU A N 1
ATOM 704 C CA . LEU A 1 91 ? -5.864 7.994 10.083 1.00 87.19 91 LEU A CA 1
ATOM 705 C C . LEU A 1 91 ? -6.653 8.981 10.962 1.00 87.19 91 LEU A C 1
ATOM 707 O O . LEU A 1 91 ? -6.228 9.265 12.081 1.00 87.19 91 LEU A O 1
ATOM 711 N N . ASN A 1 92 ? -7.802 9.470 10.487 1.00 84.56 92 ASN A N 1
ATOM 712 C CA . ASN A 1 92 ? -8.666 10.377 11.248 1.00 84.56 92 ASN A CA 1
ATOM 713 C C . ASN A 1 92 ? -9.452 9.655 12.349 1.00 84.56 92 ASN A C 1
ATOM 715 O O . ASN A 1 92 ? -9.845 10.272 13.332 1.00 84.56 92 ASN A O 1
ATOM 719 N N . GLU A 1 93 ? -9.701 8.359 12.165 1.00 84.94 93 GLU A N 1
ATOM 720 C CA . GLU A 1 93 ? -10.493 7.524 13.062 1.00 84.94 93 GLU A CA 1
ATOM 721 C C . GLU A 1 93 ? -9.902 6.106 13.127 1.00 84.94 93 GLU A C 1
ATOM 723 O O . GLU A 1 93 ? -9.215 5.674 12.189 1.00 84.94 93 GLU A O 1
ATOM 728 N N . PRO A 1 94 ? -10.173 5.332 14.194 1.00 85.31 94 PRO A N 1
ATOM 729 C CA . PRO A 1 94 ? -9.797 3.927 14.240 1.00 85.31 94 PRO A CA 1
ATOM 730 C C . PRO A 1 94 ? -10.473 3.140 13.109 1.00 85.31 94 PRO A C 1
ATOM 732 O O . PRO A 1 94 ? -11.645 3.341 12.782 1.00 85.31 94 PRO A O 1
ATOM 735 N N . VAL A 1 95 ? -9.715 2.215 12.517 1.00 85.81 95 VAL A N 1
ATOM 736 C CA . VAL A 1 95 ? -10.224 1.307 11.484 1.00 85.81 95 VAL A CA 1
ATOM 737 C C . VAL A 1 95 ? -10.966 0.158 12.175 1.00 85.81 95 VAL A C 1
ATOM 739 O O . VAL A 1 95 ? -10.345 -0.542 12.984 1.00 85.81 95 VAL A O 1
ATOM 742 N N . PRO A 1 96 ? -12.262 -0.057 11.882 1.00 86.00 96 PRO A N 1
ATOM 743 C CA . PRO A 1 96 ? -12.993 -1.222 12.370 1.00 86.00 96 PRO A CA 1
ATOM 744 C C . PRO A 1 96 ? -12.364 -2.513 11.841 1.00 86.00 96 PRO A C 1
ATOM 746 O O . PRO A 1 96 ? -11.930 -2.564 10.689 1.00 86.00 96 PRO A O 1
ATOM 749 N N . SER A 1 97 ? -12.360 -3.579 12.644 1.00 80.12 97 SER A N 1
ATOM 750 C CA . SER A 1 97 ? -11.819 -4.888 12.240 1.00 80.12 97 SER A CA 1
ATOM 751 C C . SER A 1 97 ? -12.441 -5.401 10.935 1.00 80.12 97 SER A C 1
ATOM 753 O O . SER A 1 97 ? -11.731 -5.887 10.060 1.00 80.12 97 SER A O 1
ATOM 755 N N . GLU A 1 98 ? -13.745 -5.198 10.751 1.00 81.25 98 GLU A N 1
ATOM 756 C CA . GLU A 1 98 ? -14.500 -5.586 9.551 1.00 81.25 98 GLU A CA 1
ATOM 757 C C . GLU A 1 98 ? -14.119 -4.809 8.282 1.00 81.25 98 GLU A C 1
ATOM 759 O O . GLU A 1 98 ? -14.557 -5.159 7.190 1.00 81.25 98 GLU A O 1
ATOM 764 N N . GLN A 1 99 ? -13.333 -3.736 8.395 1.00 85.19 99 GLN A N 1
ATOM 765 C CA . GLN A 1 99 ? -12.889 -2.915 7.261 1.00 85.19 99 GLN A CA 1
ATOM 766 C C . GLN A 1 99 ? -11.406 -3.121 6.928 1.00 85.19 99 GLN A C 1
ATOM 768 O O . GLN A 1 99 ? -10.906 -2.567 5.951 1.00 85.19 99 GLN A O 1
ATOM 773 N N . VAL A 1 100 ? -10.700 -3.972 7.680 1.00 86.06 100 VAL A N 1
ATOM 774 C CA . VAL A 1 100 ? -9.273 -4.257 7.468 1.00 86.06 100 VAL A CA 1
ATOM 775 C C . VAL A 1 100 ? -8.998 -4.864 6.083 1.00 86.06 100 VAL A C 1
ATOM 777 O O . VAL A 1 100 ? -7.944 -4.603 5.501 1.00 86.06 100 VAL A O 1
ATOM 780 N N . TRP A 1 101 ? -9.950 -5.602 5.495 1.00 86.44 101 TRP A N 1
ATOM 781 C CA . TRP A 1 101 ? -9.824 -6.154 4.133 1.00 86.44 101 TRP A CA 1
ATOM 782 C C . TRP A 1 101 ? -9.561 -5.081 3.065 1.00 86.44 101 TRP A C 1
ATOM 784 O O . TRP A 1 101 ? -8.913 -5.375 2.063 1.00 86.44 101 TRP A O 1
ATOM 794 N N . VAL A 1 102 ? -10.011 -3.837 3.274 1.00 89.00 102 VAL A N 1
ATOM 795 C CA . VAL A 1 102 ? -9.788 -2.727 2.331 1.00 89.00 102 VAL A CA 1
ATOM 796 C C . VAL A 1 102 ? -8.297 -2.397 2.220 1.00 89.00 102 VAL A C 1
ATOM 798 O O . VAL A 1 102 ? -7.797 -2.124 1.130 1.00 89.00 102 VAL A O 1
ATOM 801 N N . VAL A 1 103 ? -7.557 -2.496 3.327 1.00 87.81 103 VAL A N 1
ATOM 802 C CA . VAL A 1 103 ? -6.102 -2.287 3.337 1.00 87.81 103 VAL A CA 1
ATOM 803 C C . VAL A 1 103 ? -5.392 -3.421 2.596 1.00 87.81 103 VAL A C 1
ATOM 805 O O . VAL A 1 103 ? -4.494 -3.162 1.799 1.00 87.81 103 VAL A O 1
ATOM 808 N N . TYR A 1 104 ? -5.834 -4.669 2.781 1.00 86.88 104 TYR A N 1
ATOM 809 C CA . TYR A 1 104 ? -5.307 -5.812 2.024 1.00 86.88 104 TYR A CA 1
ATOM 810 C C . TYR A 1 104 ? -5.593 -5.714 0.521 1.00 86.88 104 TYR A C 1
ATOM 812 O O . TYR A 1 104 ? -4.741 -6.087 -0.285 1.00 86.88 104 TYR A O 1
ATOM 820 N N . LEU A 1 105 ? -6.744 -5.164 0.126 1.00 89.31 105 LEU A N 1
ATOM 821 C CA . LEU A 1 105 ? -7.024 -4.866 -1.279 1.00 89.31 105 LEU A CA 1
ATOM 822 C C . LEU A 1 105 ? -6.068 -3.824 -1.849 1.00 89.31 105 LEU A C 1
ATOM 824 O O . LEU A 1 105 ? -5.548 -4.027 -2.943 1.00 89.31 105 LEU A O 1
ATOM 828 N N . ALA A 1 106 ? -5.807 -2.735 -1.122 1.00 88.88 106 ALA A N 1
ATOM 829 C CA . ALA A 1 106 ? -4.838 -1.736 -1.563 1.00 88.88 106 ALA A CA 1
ATOM 830 C C . ALA A 1 106 ? -3.443 -2.361 -1.739 1.00 88.88 106 ALA A C 1
ATOM 832 O O . ALA A 1 106 ? -2.766 -2.114 -2.736 1.00 88.88 106 ALA A O 1
ATOM 833 N N . LEU A 1 107 ? -3.046 -3.248 -0.824 1.00 86.38 107 LEU A N 1
ATOM 834 C CA . LEU A 1 107 ? -1.756 -3.938 -0.863 1.00 86.38 107 LEU A CA 1
ATOM 835 C C . LEU A 1 107 ? -1.572 -4.879 -2.059 1.00 86.38 107 LEU A C 1
ATOM 837 O O . LEU A 1 107 ? -0.426 -5.129 -2.432 1.00 86.38 107 LEU A O 1
ATOM 841 N N . LEU A 1 108 ? -2.643 -5.339 -2.720 1.00 87.06 108 LEU A N 1
ATOM 842 C CA . LEU A 1 108 ? -2.534 -6.078 -3.990 1.00 87.06 108 LEU A CA 1
ATOM 843 C C . LEU A 1 108 ? -1.877 -5.253 -5.102 1.00 87.06 108 LEU A C 1
ATOM 845 O O . LEU A 1 108 ? -1.318 -5.821 -6.043 1.00 87.06 108 LEU A O 1
ATOM 849 N N . GLY A 1 109 ? -1.898 -3.925 -4.989 1.00 85.38 109 GLY A N 1
ATOM 850 C CA . GLY A 1 109 ? -1.199 -3.050 -5.917 1.00 85.38 109 GLY A CA 1
ATOM 851 C C . GLY A 1 109 ? 0.325 -3.219 -5.880 1.00 85.38 109 GLY A C 1
ATOM 852 O O . GLY A 1 109 ? 0.970 -3.085 -6.914 1.00 85.38 109 GLY A O 1
ATOM 853 N N . VAL A 1 110 ? 0.904 -3.642 -4.749 1.00 83.75 110 VAL A N 1
ATOM 854 C CA . VAL A 1 110 ? 2.355 -3.860 -4.602 1.00 83.75 110 VAL A CA 1
ATOM 855 C C . VAL A 1 110 ? 2.880 -5.011 -5.480 1.00 83.75 110 VAL A C 1
ATOM 857 O O . VAL A 1 110 ? 3.790 -4.782 -6.284 1.00 83.75 110 VAL A O 1
ATOM 860 N N . PRO A 1 111 ? 2.359 -6.256 -5.388 1.00 83.75 111 PRO A N 1
ATOM 861 C CA . PRO A 1 111 ? 2.784 -7.321 -6.292 1.00 83.75 111 PRO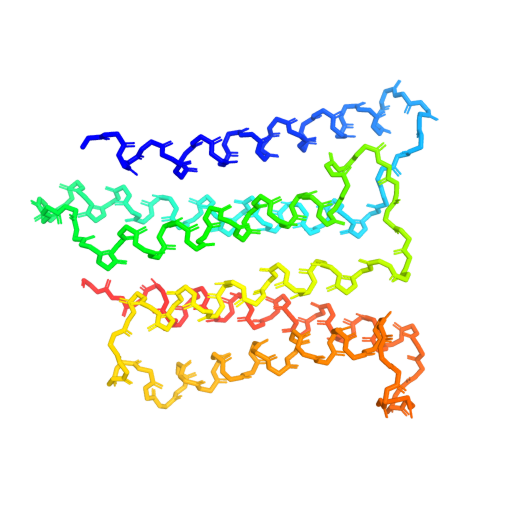 A C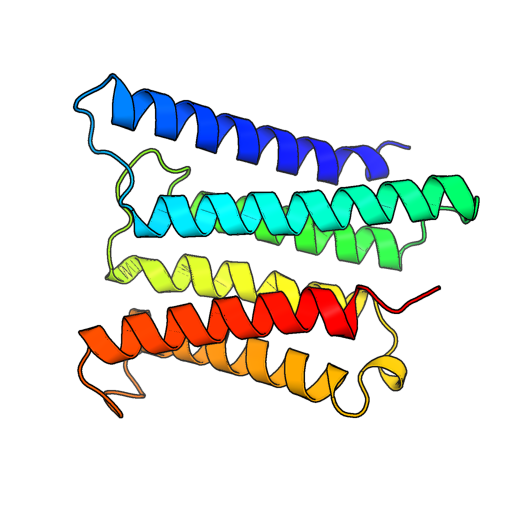A 1
ATOM 862 C C . PRO A 1 111 ? 2.406 -7.013 -7.748 1.00 83.75 111 PRO A C 1
ATOM 864 O O . PRO A 1 111 ? 3.168 -7.360 -8.649 1.00 83.75 111 PRO A O 1
ATOM 867 N N . LEU A 1 112 ? 1.283 -6.325 -7.992 1.00 84.88 112 LEU A N 1
ATOM 868 C CA . LEU A 1 112 ? 0.866 -5.926 -9.338 1.00 84.88 112 LEU A CA 1
ATOM 869 C C . LEU A 1 112 ? 1.859 -4.950 -9.985 1.00 84.88 112 LEU A C 1
ATOM 871 O O . LEU A 1 112 ? 2.245 -5.145 -11.138 1.00 84.88 112 LEU A O 1
ATOM 875 N N . SER A 1 113 ? 2.313 -3.945 -9.237 1.00 82.38 113 SER A N 1
ATOM 876 C CA . SER A 1 113 ? 3.311 -2.974 -9.688 1.00 82.38 113 SER A CA 1
ATOM 877 C C . SER A 1 113 ? 4.601 -3.663 -10.130 1.00 82.38 113 SER A C 1
ATOM 879 O O . SER A 1 113 ? 5.090 -3.410 -11.229 1.00 82.38 113 SER A O 1
ATOM 881 N N . ALA A 1 114 ? 5.090 -4.653 -9.376 1.00 78.56 114 ALA A N 1
ATOM 882 C CA . ALA A 1 114 ? 6.274 -5.408 -9.789 1.00 78.56 114 ALA A CA 1
ATOM 883 C C . ALA A 1 114 ? 6.060 -6.263 -11.042 1.00 78.56 114 ALA A C 1
ATOM 885 O O . ALA A 1 114 ? 6.958 -6.347 -11.881 1.00 78.56 114 ALA A O 1
ATOM 886 N N . VAL A 1 115 ? 4.887 -6.887 -11.200 1.00 82.56 115 VAL A N 1
ATOM 887 C CA . VAL A 1 115 ? 4.552 -7.633 -12.427 1.00 82.56 115 VAL A CA 1
ATOM 888 C C . VAL A 1 115 ? 4.592 -6.706 -13.648 1.00 82.56 115 VAL A C 1
ATOM 890 O O . VAL A 1 115 ? 5.011 -7.122 -14.726 1.00 82.56 115 VAL A O 1
ATOM 893 N N . ILE A 1 116 ? 4.173 -5.448 -13.485 1.00 81.94 116 ILE A N 1
ATOM 894 C CA . ILE A 1 116 ? 4.173 -4.437 -14.549 1.00 81.94 116 ILE A CA 1
ATOM 895 C C . ILE A 1 116 ? 5.588 -3.903 -14.811 1.00 81.94 116 ILE A C 1
ATOM 897 O O . ILE A 1 116 ? 5.988 -3.740 -15.970 1.00 81.94 116 ILE A O 1
ATOM 901 N N . ALA A 1 117 ? 6.346 -3.633 -13.747 1.00 75.75 117 ALA A N 1
ATOM 902 C CA . ALA A 1 117 ? 7.687 -3.068 -13.815 1.00 75.75 117 ALA A CA 1
ATOM 903 C C . ALA A 1 117 ? 8.697 -4.032 -14.452 1.00 75.75 117 ALA A C 1
ATOM 905 O O . ALA A 1 117 ? 9.559 -3.605 -15.226 1.00 75.75 117 ALA A O 1
ATOM 906 N N . HIS A 1 118 ? 8.581 -5.332 -14.167 1.00 74.19 118 HIS A N 1
ATOM 907 C CA . HIS A 1 118 ? 9.569 -6.330 -14.562 1.00 74.19 118 HIS A CA 1
ATOM 908 C C . HIS A 1 118 ? 9.041 -7.271 -15.657 1.00 74.19 118 HIS A C 1
ATOM 910 O O . HIS A 1 118 ? 7.916 -7.760 -15.593 1.00 74.19 118 HIS A O 1
ATOM 916 N N . PRO A 1 119 ? 9.849 -7.612 -16.678 1.00 72.12 119 PRO A N 1
ATOM 917 C CA . PRO A 1 119 ? 9.453 -8.613 -17.661 1.00 72.12 119 PRO A CA 1
ATOM 918 C C . PRO A 1 119 ? 9.310 -9.999 -17.009 1.00 72.12 119 PRO A C 1
ATOM 920 O O . PRO A 1 119 ? 10.152 -10.395 -16.206 1.00 72.12 119 PRO A O 1
ATOM 923 N N . LEU A 1 120 ? 8.317 -10.792 -17.433 1.00 72.12 120 LEU A N 1
ATOM 924 C CA . LEU A 1 120 ? 7.987 -12.119 -16.867 1.00 72.12 120 LEU A CA 1
ATOM 925 C C . LEU A 1 120 ? 9.188 -13.073 -16.729 1.00 72.12 120 LEU A C 1
ATOM 927 O O . LEU A 1 120 ? 9.251 -13.887 -15.812 1.00 72.12 120 LEU A O 1
ATOM 931 N N . ARG A 1 121 ? 10.193 -12.954 -17.603 1.00 66.94 121 ARG A N 1
ATOM 932 C CA . ARG A 1 121 ? 11.442 -13.731 -17.514 1.00 66.94 121 ARG A CA 1
ATOM 933 C C . ARG A 1 121 ? 12.248 -13.474 -16.231 1.00 66.94 121 ARG A C 1
ATOM 935 O O . ARG A 1 121 ? 12.939 -14.378 -15.779 1.00 66.94 121 ARG A O 1
ATOM 942 N N . MET A 1 122 ? 12.155 -12.275 -15.653 1.00 66.50 122 MET A N 1
ATOM 943 C CA . MET A 1 122 ? 12.806 -11.883 -14.393 1.00 66.50 122 MET A CA 1
ATOM 944 C C . MET A 1 122 ? 12.007 -12.304 -13.155 1.00 66.50 122 MET A C 1
ATOM 946 O O . MET A 1 122 ? 12.523 -12.252 -12.041 1.00 66.50 122 MET A O 1
ATOM 950 N N . MET A 1 123 ? 10.777 -12.777 -13.361 1.00 73.06 123 MET A N 1
ATOM 951 C CA . MET A 1 123 ? 9.877 -13.291 -12.328 1.00 73.06 123 MET A CA 1
ATOM 952 C C . MET A 1 123 ? 10.025 -14.811 -12.145 1.00 73.06 123 MET A C 1
ATOM 954 O O . MET A 1 123 ? 9.192 -15.445 -11.511 1.00 73.06 123 MET A O 1
ATOM 958 N N . LYS A 1 124 ? 11.074 -15.434 -12.699 1.00 76.56 124 LYS A N 1
ATOM 959 C CA . LYS A 1 124 ? 11.338 -16.870 -12.526 1.00 76.56 124 LYS A CA 1
ATOM 960 C C . LYS A 1 124 ? 11.954 -17.166 -11.152 1.00 76.56 124 LYS A C 1
ATOM 962 O O . LYS A 1 124 ? 12.671 -16.343 -10.579 1.00 76.56 124 LYS A O 1
ATOM 967 N N . GLY A 1 125 ? 11.699 -18.368 -10.635 1.00 81.06 125 GLY A N 1
ATOM 968 C CA . GLY A 1 125 ? 12.322 -18.867 -9.407 1.00 81.06 125 GLY A CA 1
ATOM 969 C C . GLY A 1 125 ? 11.899 -18.092 -8.144 1.00 81.06 125 GLY A C 1
ATOM 970 O O . GLY A 1 125 ? 10.712 -17.799 -7.984 1.00 81.06 125 GLY A O 1
ATOM 971 N N . PRO A 1 126 ? 12.834 -17.736 -7.239 1.00 80.38 126 PRO A N 1
ATOM 972 C CA . PRO A 1 126 ? 12.502 -17.146 -5.936 1.00 80.38 126 PRO A CA 1
ATOM 973 C C . PRO A 1 126 ? 11.706 -15.835 -6.001 1.00 80.38 126 PRO A C 1
ATOM 975 O O . PRO A 1 126 ? 10.925 -15.551 -5.100 1.00 80.38 126 PRO A O 1
ATOM 978 N N . ARG A 1 127 ? 11.889 -15.027 -7.056 1.00 77.88 127 ARG A N 1
ATOM 979 C CA . ARG A 1 127 ? 11.176 -13.749 -7.230 1.00 77.88 127 ARG A CA 1
ATOM 980 C C . ARG A 1 127 ? 9.695 -13.964 -7.549 1.00 77.88 127 ARG A C 1
ATOM 982 O O . ARG A 1 127 ? 8.848 -13.321 -6.941 1.00 77.88 127 ARG A O 1
ATOM 989 N N . GLY A 1 128 ? 9.386 -14.906 -8.440 1.00 80.88 128 GLY A N 1
ATOM 990 C CA . GLY A 1 128 ? 8.005 -15.283 -8.752 1.00 80.88 128 GLY A CA 1
ATOM 991 C C . GLY A 1 128 ? 7.292 -15.913 -7.564 1.00 80.88 128 GLY A C 1
ATOM 992 O O . GLY A 1 128 ? 6.143 -15.579 -7.300 1.00 80.88 128 GLY A O 1
ATOM 993 N N . LEU A 1 129 ? 7.995 -16.755 -6.799 1.00 83.81 129 LEU A N 1
ATOM 994 C CA . LEU A 1 129 ? 7.459 -17.329 -5.561 1.00 83.81 129 LEU A CA 1
ATOM 995 C C . LEU A 1 129 ? 7.108 -16.250 -4.528 1.00 83.81 129 LEU A C 1
ATOM 997 O O . LEU A 1 129 ? 6.073 -16.355 -3.881 1.00 83.81 129 LEU A O 1
ATOM 1001 N N . LEU A 1 130 ? 7.919 -15.193 -4.406 1.00 83.25 130 LEU A N 1
ATOM 1002 C CA . LEU A 1 130 ? 7.612 -14.061 -3.524 1.00 83.25 130 LEU A CA 1
ATOM 1003 C C . LEU A 1 130 ? 6.367 -13.289 -3.977 1.00 83.25 130 LEU A C 1
ATOM 1005 O O . LEU A 1 130 ? 5.518 -12.985 -3.146 1.00 83.25 130 LEU A O 1
ATOM 1009 N N . VAL A 1 131 ? 6.227 -13.013 -5.278 1.00 83.50 131 VAL A N 1
ATOM 1010 C CA . VAL A 1 131 ? 5.026 -12.355 -5.831 1.00 83.50 131 VAL A CA 1
ATOM 1011 C C . VAL A 1 131 ? 3.780 -13.199 -5.559 1.00 83.50 131 VAL A C 1
ATOM 1013 O O . VAL A 1 131 ? 2.778 -12.680 -5.076 1.00 83.50 131 VAL A O 1
ATOM 1016 N N . LEU A 1 132 ? 3.852 -14.506 -5.832 1.00 86.06 132 LEU A N 1
ATOM 1017 C CA . LEU A 1 132 ? 2.756 -15.444 -5.582 1.00 86.06 132 LEU A CA 1
ATOM 1018 C C . LEU A 1 132 ? 2.404 -15.521 -4.095 1.00 86.06 132 LEU A C 1
ATOM 1020 O O . LEU A 1 132 ? 1.227 -15.487 -3.749 1.00 86.06 132 LEU A O 1
ATOM 1024 N N . GLY A 1 133 ? 3.408 -15.570 -3.217 1.00 85.38 133 GLY A N 1
ATOM 1025 C CA . GLY A 1 133 ? 3.205 -15.545 -1.772 1.00 85.38 133 GLY A CA 1
ATOM 1026 C C . GLY A 1 133 ? 2.505 -14.266 -1.312 1.00 85.38 133 GLY A C 1
ATOM 1027 O O . GLY A 1 133 ? 1.543 -14.333 -0.551 1.00 85.38 133 GLY A O 1
ATOM 1028 N N . MET A 1 134 ? 2.922 -13.103 -1.820 1.00 84.19 134 MET A N 1
ATOM 1029 C CA . MET A 1 134 ? 2.279 -11.825 -1.503 1.00 84.19 134 MET A CA 1
ATOM 1030 C C . MET A 1 134 ? 0.826 -11.768 -1.965 1.00 84.19 134 MET A C 1
ATOM 1032 O O . MET A 1 134 ? -0.032 -11.339 -1.195 1.00 84.19 134 MET A O 1
ATOM 1036 N N . LEU A 1 135 ? 0.541 -12.230 -3.187 1.00 87.56 135 LEU A N 1
ATOM 1037 C CA . LEU A 1 135 ? -0.831 -12.351 -3.681 1.00 87.56 135 LEU A CA 1
ATOM 1038 C C . LEU A 1 135 ? -1.652 -13.263 -2.769 1.00 87.56 135 LEU A C 1
ATOM 1040 O O . LEU A 1 135 ? -2.743 -12.882 -2.358 1.00 87.56 135 LEU A O 1
ATOM 1044 N N . LEU A 1 136 ? -1.102 -14.421 -2.395 1.00 87.50 136 LEU A N 1
ATOM 1045 C CA . LEU A 1 136 ? -1.769 -15.368 -1.510 1.00 87.50 136 LEU A CA 1
ATOM 1046 C C . LEU A 1 136 ? -2.102 -14.735 -0.155 1.00 87.50 136 LEU A C 1
ATOM 1048 O O . LEU A 1 136 ? -3.250 -14.793 0.260 1.00 87.50 136 LEU A O 1
ATOM 1052 N N . VAL A 1 137 ? -1.150 -14.085 0.520 1.00 86.94 137 VAL A N 1
ATOM 1053 C CA . VAL A 1 137 ? -1.421 -13.465 1.831 1.00 86.94 137 VAL A CA 1
ATOM 1054 C C . VAL A 1 137 ? -2.411 -12.311 1.744 1.00 86.94 137 VAL A C 1
ATOM 1056 O O . VAL A 1 137 ? -3.251 -12.184 2.631 1.00 86.94 137 VAL A O 1
ATOM 1059 N N . CYS A 1 138 ? -2.380 -11.512 0.676 1.00 86.69 138 CYS A N 1
ATOM 1060 C CA . CYS A 1 138 ? -3.384 -10.466 0.488 1.00 86.69 138 CYS A CA 1
ATOM 1061 C C . CYS A 1 138 ? -4.784 -11.061 0.290 1.00 86.69 138 CYS A C 1
ATOM 1063 O O . CYS A 1 138 ? -5.735 -10.605 0.919 1.00 86.69 138 CYS A O 1
ATOM 1065 N N . LEU A 1 139 ? -4.906 -12.110 -0.530 1.00 87.69 139 LEU A N 1
ATOM 1066 C CA . LEU A 1 139 ? -6.172 -12.812 -0.748 1.00 87.69 139 LEU A CA 1
ATOM 1067 C C . LEU A 1 139 ? -6.684 -13.484 0.531 1.00 87.69 139 LEU A C 1
ATOM 1069 O O . LEU A 1 139 ? -7.868 -13.374 0.831 1.00 87.69 139 LEU A O 1
ATOM 1073 N N . LEU A 1 140 ? -5.801 -14.110 1.313 1.00 86.19 140 LEU A N 1
ATOM 1074 C CA . LEU A 1 140 ? -6.147 -14.692 2.612 1.00 86.19 140 LEU A CA 1
ATOM 1075 C C . LEU A 1 140 ? -6.603 -13.625 3.614 1.00 86.19 140 LEU A C 1
ATOM 1077 O O . LEU A 1 140 ? -7.552 -13.854 4.355 1.00 86.19 140 LEU A O 1
ATOM 1081 N N . GLY A 1 141 ? -5.966 -12.450 3.620 1.00 84.25 141 GLY A N 1
ATOM 1082 C CA . GLY A 1 141 ? -6.404 -11.315 4.430 1.00 84.25 141 GLY A CA 1
ATOM 1083 C C . GLY A 1 141 ? -7.800 -10.827 4.040 1.00 84.25 141 GLY A C 1
ATOM 1084 O O . GLY A 1 141 ? -8.643 -10.615 4.909 1.00 84.25 141 GLY A O 1
ATOM 1085 N N . ILE A 1 142 ? -8.075 -10.698 2.740 1.00 87.12 142 ILE A N 1
ATOM 1086 C CA . ILE A 1 142 ? -9.403 -10.313 2.239 1.00 87.12 142 ILE A CA 1
ATOM 1087 C C . ILE A 1 142 ? -10.447 -11.352 2.634 1.00 87.12 142 ILE A C 1
ATOM 1089 O O . ILE A 1 142 ? -11.494 -10.985 3.164 1.00 87.12 142 ILE A O 1
ATOM 1093 N N . ASP A 1 143 ? -10.161 -12.633 2.406 1.00 85.62 143 ASP A N 1
ATOM 1094 C CA . ASP A 1 143 ? -11.074 -13.710 2.763 1.00 85.62 143 ASP A CA 1
ATOM 1095 C C . ASP A 1 143 ? -11.396 -13.682 4.259 1.00 85.62 143 ASP A C 1
ATOM 1097 O O . ASP A 1 143 ? -12.565 -13.589 4.628 1.00 85.62 143 ASP A O 1
ATOM 1101 N N . TYR A 1 144 ? -10.368 -13.630 5.109 1.00 83.88 144 TYR A N 1
ATOM 1102 C CA . TYR A 1 144 ? -10.516 -13.638 6.561 1.00 83.88 144 TYR A CA 1
ATOM 1103 C C . TYR A 1 144 ? -11.389 -12.490 7.089 1.00 83.88 144 TYR A C 1
ATOM 1105 O O . TYR A 1 144 ? -12.248 -12.713 7.938 1.00 83.88 144 TYR A O 1
ATOM 1113 N N . PHE A 1 145 ? -11.197 -11.266 6.585 1.00 82.06 145 PHE A N 1
ATOM 1114 C CA . PHE A 1 145 ? -11.920 -10.089 7.081 1.00 82.06 145 PHE A CA 1
ATOM 1115 C C . PHE A 1 145 ? -13.247 -9.805 6.365 1.00 82.06 145 PHE A C 1
ATOM 1117 O O . PHE A 1 145 ? -14.015 -8.983 6.864 1.00 82.06 145 PHE A O 1
ATOM 1124 N N . LYS A 1 146 ? -13.530 -10.423 5.207 1.00 86.56 146 LYS A N 1
ATOM 1125 C CA . LYS A 1 146 ? -14.726 -10.099 4.407 1.00 86.56 146 LYS A CA 1
ATOM 1126 C C . LYS A 1 146 ? -15.609 -11.283 4.044 1.00 86.56 146 LYS A C 1
ATOM 1128 O O . LYS A 1 146 ? -16.829 -11.131 4.053 1.00 86.56 146 LYS A O 1
ATOM 1133 N N . LEU A 1 147 ? -15.016 -12.399 3.636 1.00 81.75 147 LEU A N 1
ATOM 1134 C CA . LEU A 1 147 ? -15.751 -13.496 3.007 1.00 81.75 147 LEU A CA 1
ATOM 1135 C C . LEU A 1 147 ? -15.964 -14.676 3.959 1.00 81.75 147 LEU A C 1
ATOM 1137 O O . LEU A 1 147 ? -16.989 -15.345 3.878 1.00 81.75 147 LEU A O 1
ATOM 1141 N N . GLY A 1 148 ? -15.025 -14.906 4.877 1.00 72.69 148 GLY A N 1
ATOM 1142 C CA . GLY A 1 148 ? -15.115 -15.938 5.902 1.00 72.69 148 GLY A CA 1
ATOM 1143 C C . GLY A 1 148 ? -15.095 -17.370 5.364 1.00 72.69 148 GLY A C 1
ATOM 1144 O O . GLY A 1 148 ? -15.467 -18.276 6.107 1.00 72.69 148 GLY A O 1
ATOM 1145 N N . PHE A 1 149 ? -14.675 -17.608 4.112 1.00 68.44 149 PHE A N 1
ATOM 1146 C CA . PHE A 1 149 ? -14.669 -18.964 3.554 1.00 68.44 149 PHE A CA 1
ATOM 1147 C C . PHE A 1 149 ? -13.610 -19.863 4.210 1.00 68.44 149 PHE A C 1
ATOM 1149 O O . PHE A 1 149 ? -13.796 -21.077 4.241 1.00 68.44 149 PHE A O 1
ATOM 1156 N N . LEU A 1 150 ? -12.526 -19.299 4.761 1.00 62.38 150 LEU A N 1
ATOM 1157 C CA . LEU A 1 150 ? -11.398 -20.057 5.328 1.00 62.38 150 LEU A CA 1
ATOM 1158 C C . LEU A 1 150 ? -11.364 -20.164 6.876 1.00 62.38 150 LEU A C 1
ATOM 1160 O O . LEU A 1 150 ? -10.307 -20.436 7.449 1.00 62.38 150 LEU A O 1
ATOM 1164 N N . LEU A 1 151 ? -12.480 -19.989 7.595 1.00 58.00 151 LEU A N 1
ATOM 1165 C CA . LEU A 1 151 ? -12.534 -20.120 9.072 1.00 58.00 151 LEU A CA 1
ATOM 1166 C C . LEU A 1 151 ? -12.171 -21.538 9.599 1.00 58.00 151 LEU A C 1
ATOM 1168 O O . LEU A 1 151 ? -12.733 -22.517 9.118 1.00 58.00 151 LEU A O 1
ATOM 1172 N N . PRO A 1 152 ? -11.441 -21.675 10.730 1.00 56.84 152 PRO A N 1
ATOM 1173 C CA . PRO A 1 152 ? -10.100 -21.191 11.039 1.00 56.84 152 PRO A CA 1
ATOM 1174 C C . PRO A 1 152 ? -9.055 -22.335 11.021 1.00 56.84 152 PRO A C 1
ATOM 1176 O O . PRO A 1 152 ? -9.209 -23.338 11.716 1.00 56.84 152 PRO A O 1
ATOM 1179 N N . LEU A 1 153 ? -7.904 -22.141 10.369 1.00 55.28 153 LEU A N 1
ATOM 1180 C CA . LEU A 1 153 ? -6.701 -22.940 10.682 1.00 55.28 153 LEU A CA 1
ATOM 1181 C C . LEU A 1 153 ? -6.141 -22.610 12.086 1.00 55.28 153 LEU A C 1
ATOM 1183 O O . LEU A 1 153 ? -5.496 -23.454 12.703 1.00 55.28 153 LEU A O 1
ATOM 1187 N N . PHE A 1 154 ? -6.410 -21.402 12.610 1.00 59.25 154 PHE A N 1
ATOM 1188 C CA . PHE A 1 154 ? -5.951 -20.921 13.922 1.00 59.25 154 PHE A CA 1
ATOM 1189 C C . PHE A 1 154 ? -6.973 -20.007 14.610 1.00 59.25 154 PHE A C 1
ATOM 1191 O O . PHE A 1 154 ? -7.822 -19.397 13.962 1.00 59.25 154 PHE A O 1
ATOM 1198 N N . LYS A 1 155 ? -6.842 -19.827 15.933 1.00 72.19 155 LYS A N 1
ATOM 1199 C CA . LYS A 1 155 ? -7.645 -18.848 16.691 1.00 72.19 155 LYS A CA 1
ATOM 1200 C C . LYS A 1 155 ? -7.611 -17.457 16.014 1.00 72.19 155 LYS A C 1
ATOM 1202 O O . LYS A 1 155 ? -6.554 -17.082 15.505 1.00 72.19 155 LYS A O 1
ATOM 1207 N N . PRO A 1 156 ? -8.708 -16.675 16.035 1.00 67.75 156 PRO A N 1
ATOM 1208 C CA . PRO A 1 156 ? -8.811 -15.389 15.331 1.00 67.75 156 PRO A CA 1
ATOM 1209 C C . PRO A 1 156 ? -7.660 -14.416 15.622 1.00 67.75 156 PRO A C 1
ATOM 1211 O O . PRO A 1 156 ? -7.075 -13.826 14.716 1.00 67.75 156 PRO A O 1
ATOM 1214 N N . GLU A 1 157 ? -7.269 -14.315 16.893 1.00 68.81 157 GLU A N 1
ATOM 1215 C CA . GLU A 1 157 ? -6.149 -13.477 17.331 1.00 68.81 157 GLU A CA 1
ATOM 1216 C C . GLU A 1 157 ? -4.829 -13.909 16.681 1.00 68.81 157 GLU A C 1
ATOM 1218 O O . GLU A 1 157 ? -4.069 -13.083 16.184 1.00 68.81 157 GLU A O 1
ATOM 1223 N N . VAL A 1 158 ? -4.581 -15.220 16.619 1.00 72.69 158 VAL A N 1
ATOM 1224 C CA . VAL A 1 158 ? -3.375 -15.799 16.016 1.00 72.69 158 VAL A CA 1
ATOM 1225 C C . VAL A 1 158 ? -3.372 -15.576 14.505 1.00 72.69 158 VAL A C 1
ATOM 1227 O O . VAL A 1 158 ? -2.347 -15.194 13.950 1.00 72.69 158 VAL A O 1
ATOM 1230 N N . THR A 1 159 ? -4.516 -15.746 13.840 1.00 72.75 159 THR A N 1
ATOM 1231 C CA . THR A 1 159 ? -4.644 -15.559 12.387 1.00 72.75 159 THR A CA 1
ATOM 1232 C C . THR A 1 159 ? -4.341 -14.119 11.971 1.00 72.75 159 THR A C 1
ATOM 1234 O O . THR A 1 159 ? -3.611 -13.907 11.003 1.00 72.75 159 THR A O 1
ATOM 1237 N N . HIS A 1 160 ? -4.806 -13.126 12.739 1.00 71.81 160 HIS A N 1
ATOM 1238 C CA . HIS A 1 160 ? -4.484 -11.712 12.499 1.00 71.81 160 HIS A CA 1
ATOM 1239 C C . HIS A 1 160 ? -2.974 -11.464 12.556 1.00 71.81 160 HIS A C 1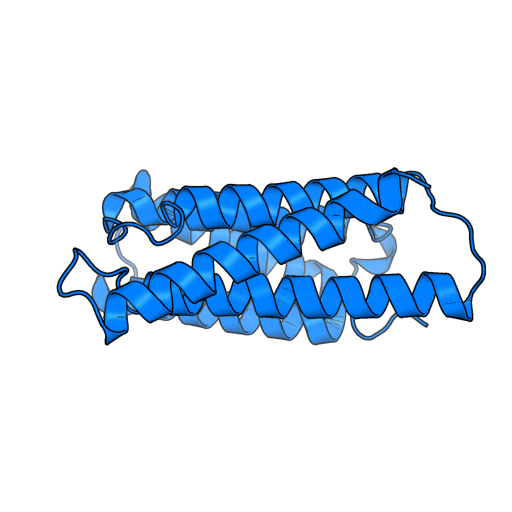
ATOM 1241 O O . HIS A 1 160 ? -2.409 -10.851 11.648 1.00 71.81 160 HIS A O 1
ATOM 1247 N N . TRP A 1 161 ? -2.307 -11.956 13.605 1.00 73.88 161 TRP A N 1
ATOM 1248 C CA . TRP A 1 161 ? -0.863 -11.787 13.773 1.00 73.88 161 TRP A CA 1
ATOM 1249 C C . TRP A 1 161 ? -0.060 -12.529 12.707 1.00 73.88 161 TRP A C 1
ATOM 1251 O O . TRP A 1 161 ? 0.901 -11.973 12.181 1.00 73.88 161 TRP A O 1
ATOM 1261 N N . VAL A 1 162 ? -0.464 -13.749 12.346 1.00 78.06 162 VAL A N 1
ATOM 1262 C CA . VAL A 1 162 ? 0.193 -14.542 11.300 1.00 78.06 162 VAL A CA 1
ATOM 1263 C C . VAL A 1 162 ? 0.095 -13.846 9.948 1.00 78.06 162 VAL A C 1
ATOM 1265 O O . VAL A 1 162 ? 1.112 -13.717 9.270 1.00 78.06 162 VAL A O 1
ATOM 1268 N N . LEU A 1 163 ? -1.087 -13.349 9.569 1.00 75.62 163 LEU A N 1
ATOM 1269 C CA . LEU A 1 163 ? -1.265 -12.608 8.320 1.00 75.62 163 LEU A CA 1
ATOM 1270 C C . LEU A 1 163 ? -0.419 -11.336 8.309 1.00 75.62 163 LEU A C 1
ATOM 1272 O O . LEU A 1 163 ? 0.274 -11.075 7.329 1.00 75.62 163 LEU A O 1
ATOM 1276 N N . LEU A 1 164 ? -0.396 -10.594 9.419 1.00 75.75 164 LEU A N 1
ATOM 1277 C CA . LEU A 1 164 ? 0.400 -9.378 9.538 1.00 75.75 164 LEU A CA 1
ATOM 1278 C C . LEU A 1 164 ? 1.904 -9.657 9.425 1.00 75.75 164 LEU A C 1
ATOM 1280 O O . LEU A 1 164 ? 2.591 -9.009 8.639 1.00 75.75 164 LEU A O 1
ATOM 1284 N N . VAL A 1 165 ? 2.418 -10.639 10.166 1.00 81.19 165 VAL A N 1
ATOM 1285 C CA . VAL A 1 165 ? 3.839 -11.012 10.127 1.00 81.19 165 VAL A CA 1
ATOM 1286 C C . VAL A 1 165 ? 4.215 -11.549 8.751 1.00 81.19 165 VAL A C 1
ATOM 1288 O O . VAL A 1 165 ? 5.202 -11.091 8.179 1.00 81.19 165 VAL A O 1
ATOM 1291 N N . ALA A 1 166 ? 3.422 -12.459 8.179 1.00 78.75 166 ALA A N 1
ATOM 1292 C CA . ALA A 1 166 ? 3.675 -13.009 6.850 1.00 78.75 166 ALA A CA 1
ATOM 1293 C C . ALA A 1 166 ? 3.699 -11.906 5.786 1.00 78.75 166 ALA A C 1
ATOM 1295 O O . ALA A 1 166 ? 4.577 -11.890 4.923 1.00 78.75 166 ALA A O 1
ATOM 1296 N N . MET A 1 167 ? 2.783 -10.945 5.887 1.00 74.62 167 MET A N 1
ATOM 1297 C CA . MET A 1 167 ? 2.720 -9.795 5.000 1.00 74.62 167 MET A CA 1
ATOM 1298 C C . MET A 1 167 ? 3.967 -8.912 5.133 1.00 74.62 167 MET A C 1
ATOM 1300 O O . MET A 1 167 ? 4.631 -8.657 4.131 1.00 74.62 167 MET A O 1
ATOM 1304 N N . PHE A 1 168 ? 4.355 -8.516 6.350 1.00 77.75 168 PHE A N 1
ATOM 1305 C CA . PHE A 1 168 ? 5.567 -7.719 6.584 1.00 77.75 168 PHE A CA 1
ATOM 1306 C C . PHE A 1 168 ? 6.840 -8.449 6.135 1.00 77.75 168 PHE A C 1
ATOM 1308 O O . PHE A 1 168 ? 7.684 -7.858 5.460 1.00 77.75 168 PHE A O 1
ATOM 1315 N N . SER A 1 169 ? 6.976 -9.738 6.458 1.00 77.31 169 SER A N 1
ATOM 1316 C CA . SER A 1 169 ? 8.126 -10.555 6.060 1.00 77.31 169 SER A CA 1
ATOM 1317 C C . SER A 1 169 ? 8.225 -10.705 4.545 1.00 77.31 169 SER A C 1
ATOM 1319 O O . SER A 1 169 ? 9.321 -10.596 3.992 1.00 77.31 169 SER A O 1
ATOM 1321 N N . MET A 1 170 ? 7.103 -10.915 3.853 1.00 71.19 170 MET A N 1
ATOM 1322 C CA . MET A 1 170 ? 7.108 -11.030 2.397 1.00 71.19 170 MET A CA 1
ATOM 1323 C C . MET A 1 170 ? 7.341 -9.694 1.712 1.00 71.19 170 MET A C 1
ATOM 1325 O O . MET A 1 170 ? 8.123 -9.653 0.769 1.00 71.19 170 MET A O 1
ATOM 1329 N N . LEU A 1 171 ? 6.769 -8.601 2.215 1.00 68.62 171 LEU A N 1
ATOM 1330 C CA . LEU A 1 171 ? 7.023 -7.254 1.703 1.00 68.62 171 LEU A CA 1
ATOM 1331 C C . LEU A 1 171 ? 8.495 -6.846 1.885 1.00 68.62 171 LEU A C 1
ATOM 1333 O O . LEU A 1 171 ? 9.108 -6.299 0.966 1.00 68.62 171 LEU A O 1
ATOM 1337 N N . TRP A 1 172 ? 9.099 -7.192 3.024 1.00 73.12 172 TRP A N 1
ATOM 1338 C CA . TRP A 1 172 ? 10.530 -7.013 3.273 1.00 73.12 172 TRP A CA 1
ATOM 1339 C C . TRP A 1 172 ? 11.395 -7.857 2.326 1.00 73.12 172 TRP A C 1
ATOM 1341 O O . TRP A 1 172 ? 12.299 -7.345 1.658 1.00 73.12 172 TRP A O 1
ATOM 1351 N N . ALA A 1 173 ? 11.102 -9.156 2.219 1.00 71.31 173 ALA A N 1
ATOM 1352 C CA . ALA A 1 173 ? 11.824 -10.070 1.338 1.00 71.31 173 ALA A CA 1
ATOM 1353 C C . ALA A 1 173 ? 11.702 -9.656 -0.136 1.00 71.31 173 ALA A C 1
ATOM 1355 O O . ALA A 1 173 ? 12.673 -9.735 -0.891 1.00 71.31 173 ALA A O 1
ATOM 1356 N N . PHE A 1 174 ? 10.535 -9.162 -0.533 1.00 68.62 174 PHE A N 1
ATOM 1357 C CA . PHE A 1 174 ? 10.251 -8.650 -1.861 1.00 68.62 174 PHE A CA 1
ATOM 1358 C C . PHE A 1 174 ? 11.067 -7.399 -2.181 1.00 68.62 174 PHE A C 1
ATOM 1360 O O . PHE A 1 174 ? 11.775 -7.372 -3.191 1.00 68.62 174 PHE A O 1
ATOM 1367 N N . TYR A 1 175 ? 11.072 -6.412 -1.281 1.00 67.44 175 TYR A N 1
ATOM 1368 C CA . TYR A 1 175 ? 11.903 -5.217 -1.421 1.00 67.44 175 TYR A CA 1
ATOM 1369 C C . TYR A 1 175 ? 13.390 -5.564 -1.604 1.00 67.44 175 TYR A C 1
ATOM 1371 O O . TYR A 1 175 ? 14.071 -4.984 -2.459 1.00 67.44 175 TYR A O 1
ATOM 1379 N N . HIS A 1 176 ? 13.891 -6.542 -0.844 1.00 66.81 176 HIS A N 1
ATOM 1380 C CA . HIS A 1 176 ? 15.289 -6.961 -0.893 1.00 66.81 176 HIS A CA 1
ATOM 1381 C C . HIS A 1 176 ? 15.647 -7.859 -2.082 1.00 66.81 176 HIS A C 1
ATOM 1383 O O . HIS A 1 176 ? 16.767 -7.760 -2.575 1.00 66.81 176 HIS A O 1
ATOM 1389 N N . ARG A 1 177 ? 14.759 -8.740 -2.553 1.00 66.06 177 ARG A N 1
ATOM 1390 C CA . ARG A 1 177 ? 15.104 -9.745 -3.580 1.00 66.06 177 ARG A CA 1
ATOM 1391 C C . ARG A 1 177 ? 14.624 -9.421 -4.985 1.00 66.06 177 ARG A C 1
ATOM 1393 O O . ARG A 1 177 ? 15.273 -9.833 -5.948 1.00 66.06 177 ARG A O 1
ATOM 1400 N N . VAL A 1 178 ? 13.495 -8.734 -5.108 1.00 62.50 178 VAL A N 1
ATOM 1401 C CA . VAL A 1 178 ? 12.924 -8.356 -6.410 1.00 62.50 178 VAL A CA 1
ATOM 1402 C C . VAL A 1 178 ? 13.496 -7.017 -6.852 1.00 62.50 178 VAL A C 1
ATOM 1404 O O . VAL A 1 178 ? 13.873 -6.845 -8.002 1.00 62.50 178 VAL A O 1
ATOM 1407 N N . TYR A 1 179 ? 13.668 -6.116 -5.894 1.00 61.25 179 TYR A N 1
ATOM 1408 C CA . TYR A 1 179 ? 13.796 -4.695 -6.165 1.00 61.25 179 TYR A CA 1
ATOM 1409 C C . TYR A 1 179 ? 15.196 -4.118 -5.836 1.00 61.25 179 TYR A C 1
ATOM 1411 O O . TYR A 1 179 ? 15.578 -3.090 -6.385 1.00 61.25 179 TYR A O 1
ATOM 1419 N N . ARG A 1 180 ? 16.000 -4.767 -4.969 1.00 54.12 180 ARG A N 1
ATOM 1420 C CA . ARG A 1 180 ? 17.384 -4.341 -4.626 1.00 54.12 180 ARG A CA 1
ATOM 1421 C C . ARG A 1 180 ? 18.453 -4.835 -5.616 1.00 54.12 180 ARG A C 1
ATOM 1423 O O . ARG A 1 180 ? 19.582 -4.373 -5.539 1.00 54.12 180 ARG A O 1
ATOM 1430 N N . PHE A 1 181 ? 18.122 -5.763 -6.516 1.00 43.84 181 PHE A N 1
ATOM 1431 C CA . PHE A 1 181 ? 19.086 -6.432 -7.406 1.00 43.84 181 PHE A CA 1
ATOM 1432 C C . PHE A 1 181 ? 18.704 -6.307 -8.885 1.00 43.84 181 PHE A C 1
ATOM 1434 O O . PHE A 1 181 ? 18.560 -7.309 -9.593 1.00 43.84 181 PHE A O 1
ATOM 1441 N N . GLU A 1 182 ? 18.538 -5.071 -9.339 1.00 48.78 182 GLU A N 1
ATOM 1442 C CA . GLU A 1 182 ? 18.675 -4.720 -10.750 1.00 48.78 182 GLU A CA 1
ATOM 1443 C C . GLU A 1 182 ? 19.726 -3.607 -10.850 1.00 48.78 182 GLU A C 1
ATOM 1445 O O . GLU A 1 182 ? 19.452 -2.517 -10.339 1.00 48.78 182 GLU A O 1
ATOM 1450 N N . PRO A 1 183 ? 20.912 -3.878 -11.429 1.00 42.69 183 PRO A N 1
ATOM 1451 C CA . PRO A 1 183 ? 21.803 -2.820 -11.897 1.00 42.69 183 PRO A CA 1
ATOM 1452 C C . PRO A 1 183 ? 21.161 -2.015 -13.039 1.00 42.69 183 PRO A C 1
ATOM 1454 O O . PRO A 1 183 ? 20.324 -2.582 -13.785 1.00 42.69 183 PRO A O 1
#